Protein AF-A0A399DRW2-F1 (afdb_monomer_lite)

Foldseek 3Di:
DDDDDDDDDDDDDDDDDDDDPDDDDDDDDDDDDDDDDPPPPPPDWDKDKDFCQLVLCVVLVHDLQNLLVVCVVPDPSVPSVCCNVDPDPDDDVSVVVSSQVVSCVSVVHRRDPVSGMDMDID

Structure (mmCIF, N/CA/C/O backbone):
data_AF-A0A399DRW2-F1
#
_entry.id   AF-A0A399DRW2-F1
#
loop_
_atom_site.group_PDB
_atom_site.id
_atom_site.type_symbol
_atom_site.label_atom_id
_atom_site.label_alt_id
_atom_site.label_comp_id
_atom_site.label_asym_id
_atom_site.label_entity_id
_atom_site.label_seq_id
_atom_site.pdbx_PDB_ins_code
_atom_site.Cartn_x
_atom_site.Cartn_y
_atom_site.Cartn_z
_atom_site.occupancy
_atom_site.B_iso_or_equiv
_atom_site.auth_seq_id
_atom_site.auth_comp_id
_atom_site.auth_asym_id
_atom_site.auth_atom_id
_atom_site.pdbx_PDB_model_num
ATOM 1 N N . MET A 1 1 ? 0.943 -31.209 -56.849 1.00 38.44 1 MET A N 1
ATOM 2 C CA . MET A 1 1 ? 1.775 -32.426 -56.903 1.00 38.44 1 MET A CA 1
ATOM 3 C C . MET A 1 1 ? 3.148 -32.003 -57.389 1.00 38.44 1 MET A C 1
ATOM 5 O O . MET A 1 1 ? 3.312 -31.753 -58.572 1.00 38.44 1 MET A O 1
ATOM 9 N N . LEU A 1 2 ? 4.079 -31.786 -56.462 1.00 28.81 2 LEU A N 1
ATOM 10 C CA . LEU A 1 2 ? 5.488 -31.533 -56.757 1.00 28.81 2 LEU A CA 1
ATOM 11 C C . LEU A 1 2 ? 6.308 -32.394 -55.799 1.00 28.81 2 LEU A C 1
ATOM 13 O O . LEU A 1 2 ? 5.990 -32.484 -54.614 1.00 28.81 2 LEU A O 1
ATOM 17 N N . HIS A 1 3 ? 7.277 -33.080 -56.393 1.00 28.19 3 HIS A N 1
ATOM 18 C CA . HIS A 1 3 ? 8.202 -34.037 -55.804 1.00 28.19 3 HIS A CA 1
ATOM 19 C C . HIS A 1 3 ? 8.862 -33.531 -54.519 1.00 28.19 3 HIS A C 1
ATOM 21 O O . HIS A 1 3 ? 9.359 -32.408 -54.472 1.00 28.19 3 HIS A O 1
ATOM 27 N N . VAL A 1 4 ? 8.939 -34.416 -53.524 1.00 35.00 4 VAL A N 1
ATOM 28 C CA . VAL A 1 4 ? 9.801 -34.291 -52.350 1.00 35.00 4 VAL A CA 1
ATOM 29 C C . VAL A 1 4 ? 10.556 -35.606 -52.210 1.00 35.00 4 VAL A C 1
ATOM 31 O O . VAL A 1 4 ? 9.992 -36.591 -51.758 1.00 35.00 4 VAL A O 1
ATOM 34 N N . ASP A 1 5 ? 11.819 -35.579 -52.604 1.00 34.28 5 ASP A N 1
ATOM 35 C CA . ASP A 1 5 ? 12.910 -36.437 -52.144 1.00 34.28 5 ASP A CA 1
ATOM 36 C C . ASP A 1 5 ? 14.124 -35.494 -52.183 1.00 34.28 5 ASP A C 1
ATOM 38 O O . ASP A 1 5 ? 14.318 -34.781 -53.160 1.00 34.28 5 ASP A O 1
ATOM 42 N N . SER A 1 6 ? 14.975 -35.335 -51.182 1.00 33.94 6 SER A N 1
ATOM 43 C CA . SER A 1 6 ? 15.387 -36.221 -50.104 1.00 33.94 6 SER A CA 1
ATOM 44 C C . SER A 1 6 ? 16.291 -35.411 -49.152 1.00 33.94 6 SER A C 1
ATOM 46 O O . SER A 1 6 ? 16.685 -34.290 -49.472 1.00 33.94 6 SER A O 1
ATOM 48 N N . LEU A 1 7 ? 16.656 -36.026 -48.020 1.00 30.83 7 LEU A N 1
ATOM 49 C CA . LEU A 1 7 ? 17.612 -35.586 -46.985 1.00 30.83 7 LEU A CA 1
ATOM 50 C C . LEU A 1 7 ? 17.003 -34.913 -45.749 1.00 30.83 7 LEU A C 1
ATOM 52 O O . LEU A 1 7 ? 17.208 -33.742 -45.439 1.00 30.83 7 LEU A O 1
ATOM 56 N N . LEU A 1 8 ? 16.337 -35.760 -44.962 1.00 35.16 8 LEU A N 1
ATOM 57 C CA . LEU A 1 8 ? 16.287 -35.624 -43.513 1.00 35.16 8 LEU A CA 1
ATOM 58 C C . LEU A 1 8 ? 17.550 -36.257 -42.906 1.00 35.16 8 LEU A C 1
ATOM 60 O O . LEU A 1 8 ? 17.717 -37.472 -42.955 1.00 35.16 8 LEU A O 1
ATOM 64 N N . SER A 1 9 ? 18.374 -35.460 -42.231 1.00 37.47 9 SER A N 1
ATOM 65 C CA . SER A 1 9 ? 19.030 -35.910 -41.000 1.00 37.47 9 SER A CA 1
ATOM 66 C C . SER A 1 9 ? 19.125 -34.725 -40.046 1.00 37.47 9 SER A C 1
ATOM 68 O O . SER A 1 9 ? 19.930 -33.819 -40.245 1.00 37.47 9 SER A O 1
ATOM 70 N N . GLY A 1 10 ? 18.266 -34.705 -39.032 1.00 32.84 10 GLY A N 1
ATOM 71 C CA . GLY A 1 10 ? 18.257 -33.628 -38.045 1.00 32.84 10 GLY A CA 1
ATOM 72 C C . GLY A 1 10 ? 16.863 -33.350 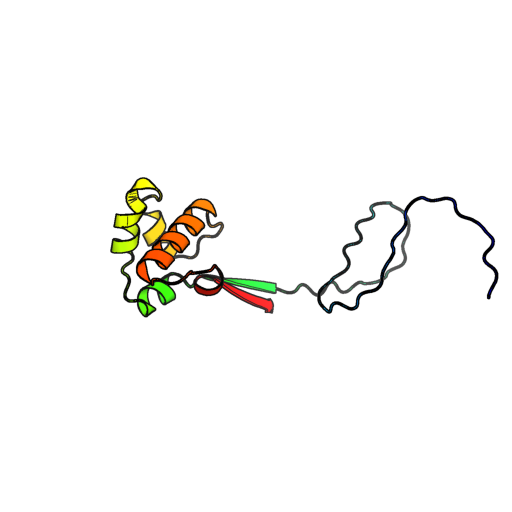-37.518 1.00 32.84 10 GLY A C 1
ATOM 73 O O . GLY A 1 10 ? 16.138 -32.512 -38.035 1.00 32.84 10 GLY A O 1
ATOM 74 N N . SER A 1 11 ? 16.494 -34.111 -36.498 1.00 39.78 11 SER A N 1
ATOM 75 C CA . SER A 1 11 ? 15.297 -33.970 -35.677 1.00 39.78 11 SER A CA 1
ATOM 76 C C . SER A 1 11 ? 14.978 -32.509 -35.317 1.00 39.78 11 SER A C 1
ATOM 78 O O . SER A 1 11 ? 15.728 -31.888 -34.572 1.00 39.78 11 SER A O 1
ATOM 80 N N . GLN A 1 12 ? 13.866 -31.965 -35.819 1.00 36.59 12 GLN A N 1
ATOM 81 C CA . GLN A 1 12 ? 12.687 -31.580 -35.025 1.00 36.59 12 GLN A CA 1
ATOM 82 C C . GLN A 1 12 ? 11.688 -30.785 -35.881 1.00 36.59 12 GLN A C 1
ATOM 84 O O . GLN A 1 12 ? 12.013 -29.820 -36.566 1.00 36.59 12 GLN A O 1
ATOM 89 N N . ARG A 1 13 ? 10.436 -31.239 -35.842 1.00 39.62 13 ARG A N 1
ATOM 90 C CA . ARG A 1 13 ? 9.278 -30.632 -36.501 1.00 39.62 13 ARG A CA 1
ATOM 91 C C . ARG A 1 13 ? 8.957 -29.277 -35.862 1.00 39.62 13 ARG A C 1
ATOM 93 O O . ARG A 1 13 ? 8.835 -29.206 -34.645 1.00 39.62 13 ARG A O 1
ATOM 100 N N . ALA A 1 14 ? 8.660 -28.267 -36.674 1.00 33.72 14 ALA A N 1
ATOM 101 C CA . ALA A 1 14 ? 7.818 -27.149 -36.257 1.00 33.72 14 ALA A CA 1
ATOM 102 C C . ALA A 1 14 ? 6.738 -26.934 -37.324 1.00 33.72 14 ALA A C 1
ATOM 104 O O . ALA A 1 14 ? 7.028 -26.538 -38.451 1.00 33.72 14 ALA A O 1
ATOM 105 N N . TRP A 1 15 ? 5.499 -27.271 -36.972 1.00 34.12 15 TRP A N 1
ATOM 106 C CA . TRP A 1 15 ? 4.303 -27.013 -37.769 1.00 34.12 15 TRP A CA 1
ATOM 107 C C . TRP A 1 15 ? 3.574 -25.754 -37.264 1.00 34.12 15 TRP A C 1
ATOM 109 O O . TRP A 1 15 ? 3.639 -25.443 -36.078 1.00 34.12 15 TRP A O 1
ATOM 119 N N . PHE A 1 16 ? 2.820 -25.142 -38.191 1.00 34.34 16 PHE A N 1
ATOM 120 C CA . PHE A 1 16 ? 1.828 -24.049 -38.088 1.00 34.34 16 PHE A CA 1
ATOM 121 C C . PHE A 1 16 ? 2.369 -22.637 -37.778 1.00 34.34 16 PHE A C 1
ATOM 123 O O . PHE A 1 16 ? 3.074 -22.418 -36.804 1.00 34.34 16 PHE A O 1
ATOM 130 N N . LEU A 1 17 ? 2.225 -21.637 -38.664 1.00 43.53 17 LEU A N 1
ATOM 131 C CA . LEU A 1 17 ? 1.021 -20.970 -39.215 1.00 43.53 17 LEU A CA 1
ATOM 132 C C . LEU A 1 17 ? 0.141 -20.316 -38.138 1.00 43.53 17 LEU A C 1
ATOM 134 O O . LEU A 1 17 ? -0.785 -20.919 -37.611 1.00 43.53 17 LEU A O 1
ATOM 138 N N . GLY A 1 18 ? 0.419 -19.035 -37.891 1.00 30.95 18 GLY A N 1
ATOM 139 C CA . GLY A 1 18 ? -0.438 -18.104 -37.162 1.00 30.95 18 GLY A CA 1
ATOM 140 C C . GLY A 1 18 ? 0.232 -16.733 -37.087 1.00 30.95 18 GLY A C 1
ATOM 141 O O . GLY A 1 18 ? 1.214 -16.563 -36.370 1.00 30.95 18 GLY A O 1
ATOM 142 N N . ARG A 1 19 ? -0.253 -15.748 -37.856 1.00 42.91 19 ARG A N 1
ATOM 143 C CA . ARG A 1 19 ? 0.137 -14.339 -37.678 1.00 42.91 19 ARG A CA 1
ATOM 144 C C . ARG A 1 19 ? -0.493 -13.844 -36.377 1.00 42.91 19 ARG A C 1
ATOM 146 O O . ARG A 1 19 ? -1.683 -13.560 -36.352 1.00 42.91 19 ARG A O 1
ATOM 153 N N . HIS A 1 20 ? 0.310 -13.723 -35.326 1.00 36.12 20 HIS A N 1
ATOM 154 C CA . HIS A 1 20 ? -0.024 -12.954 -34.129 1.00 36.12 20 HIS A CA 1
ATOM 155 C C . HIS A 1 20 ? 0.987 -11.799 -34.023 1.00 36.12 20 HIS A C 1
ATOM 157 O O . HIS A 1 20 ? 2.185 -12.054 -34.158 1.00 36.12 20 HIS A O 1
ATOM 163 N N . PRO A 1 21 ? 0.570 -10.540 -33.809 1.00 39.44 21 PRO A N 1
ATOM 164 C CA . PRO A 1 21 ? 1.460 -9.378 -33.927 1.00 39.44 21 PRO A CA 1
ATOM 165 C C . PRO A 1 21 ? 2.423 -9.177 -32.738 1.00 39.44 21 PRO A C 1
ATOM 167 O O . PRO A 1 21 ? 3.004 -8.109 -32.603 1.00 39.44 21 PRO A O 1
ATOM 170 N N . LEU A 1 22 ? 2.613 -10.175 -31.868 1.00 44.31 22 LEU A N 1
ATOM 171 C CA . LEU A 1 22 ? 3.324 -10.027 -30.590 1.00 44.31 22 LEU A CA 1
ATOM 172 C C . LEU A 1 22 ? 4.254 -11.210 -30.280 1.00 44.31 22 LEU A C 1
ATOM 174 O O . LEU A 1 22 ? 4.169 -11.802 -29.208 1.00 44.31 22 LEU A O 1
ATOM 178 N N . VAL A 1 23 ? 5.141 -11.590 -31.204 1.00 41.03 23 VAL A N 1
ATOM 179 C CA . VAL A 1 23 ? 6.184 -12.585 -30.900 1.00 41.03 23 VAL A CA 1
ATOM 180 C C . VAL A 1 23 ? 7.519 -12.142 -31.488 1.00 41.03 23 VAL A C 1
ATOM 182 O O . VAL A 1 23 ? 7.834 -12.412 -32.646 1.00 41.03 23 VAL A O 1
ATOM 185 N N . SER A 1 24 ? 8.321 -11.466 -30.663 1.00 40.00 24 SER A N 1
ATOM 186 C CA . SER A 1 24 ? 9.756 -11.333 -30.906 1.00 40.00 24 SER A CA 1
ATOM 187 C C . SER A 1 24 ? 10.387 -12.716 -30.725 1.00 40.00 24 SER A C 1
ATOM 189 O O . SER A 1 24 ? 10.322 -13.315 -29.650 1.00 40.00 24 SER A O 1
ATOM 191 N N . ARG A 1 25 ? 10.901 -13.277 -31.821 1.00 38.25 25 ARG A N 1
ATOM 192 C CA . ARG A 1 25 ? 11.512 -14.610 -31.885 1.00 38.25 25 ARG A CA 1
ATOM 193 C C . ARG A 1 25 ? 12.784 -14.640 -31.038 1.00 38.25 25 ARG A C 1
ATOM 195 O O . ARG A 1 25 ? 13.823 -14.149 -31.466 1.00 38.25 25 ARG A O 1
ATOM 202 N N . TYR A 1 26 ? 12.723 -15.286 -29.880 1.00 43.69 26 TYR A N 1
ATOM 203 C CA . TYR A 1 26 ? 13.920 -15.777 -29.207 1.00 43.69 26 TYR A CA 1
ATOM 204 C C . TYR A 1 26 ? 14.423 -17.025 -29.941 1.00 43.69 26 TYR A C 1
ATOM 206 O O . TYR A 1 26 ? 13.799 -18.081 -29.867 1.00 43.69 26 TYR A O 1
ATOM 214 N N . TYR A 1 27 ? 15.563 -16.916 -30.624 1.00 38.22 27 TYR A N 1
ATOM 215 C CA . TYR A 1 27 ? 16.414 -18.068 -30.917 1.00 38.22 27 TYR A CA 1
ATOM 216 C C . TYR A 1 27 ? 17.688 -17.920 -30.103 1.00 38.22 27 TYR A C 1
ATOM 218 O O . TYR A 1 27 ? 18.508 -17.040 -30.349 1.00 38.22 27 TYR A O 1
ATOM 226 N N . PHE A 1 28 ? 17.827 -18.782 -29.107 1.00 39.16 28 PHE A N 1
ATOM 227 C CA . PHE A 1 28 ? 19.058 -18.944 -28.365 1.00 39.16 28 PHE A CA 1
ATOM 228 C C . PHE A 1 28 ? 19.762 -20.175 -28.937 1.00 39.16 28 PHE A C 1
ATOM 230 O O . PHE A 1 28 ? 19.348 -21.304 -28.687 1.00 39.16 28 PHE A O 1
ATOM 237 N N . THR A 1 29 ? 20.799 -19.964 -29.745 1.00 36.66 29 THR A N 1
ATOM 238 C CA . THR A 1 29 ? 21.720 -21.031 -30.151 1.00 36.66 29 THR A CA 1
ATOM 239 C C . THR A 1 29 ? 23.141 -20.549 -29.901 1.00 36.66 29 THR A C 1
ATOM 241 O O . THR A 1 29 ? 23.676 -19.747 -30.663 1.00 36.66 29 THR A O 1
ATOM 244 N N . TYR A 1 30 ? 23.757 -21.026 -28.821 1.00 45.44 30 TYR A N 1
ATOM 245 C CA . TYR A 1 30 ? 25.203 -20.931 -28.654 1.00 45.44 30 TYR A CA 1
ATOM 246 C C . TYR A 1 30 ? 25.859 -22.005 -29.526 1.00 45.44 30 TYR A C 1
ATOM 248 O O . TYR A 1 30 ? 25.737 -23.183 -29.205 1.00 45.44 30 TYR A O 1
ATOM 256 N N . ASN A 1 31 ? 26.580 -21.623 -30.584 1.00 35.62 31 ASN A N 1
ATOM 257 C CA . ASN A 1 31 ? 27.845 -22.286 -30.913 1.00 35.62 31 ASN A CA 1
ATOM 258 C C . ASN A 1 31 ? 28.725 -21.422 -31.828 1.00 35.62 31 ASN A C 1
ATOM 260 O O . ASN A 1 31 ? 28.252 -20.715 -32.712 1.00 35.62 31 ASN A O 1
ATOM 264 N N . THR A 1 32 ? 30.017 -21.467 -31.547 1.00 46.44 32 THR A N 1
ATOM 265 C CA . THR A 1 32 ? 31.087 -20.569 -31.963 1.00 46.44 32 THR A CA 1
ATOM 266 C C . THR A 1 32 ? 31.673 -20.941 -33.327 1.00 46.44 32 THR A C 1
ATOM 268 O O . THR A 1 32 ? 32.170 -22.049 -33.500 1.00 46.44 32 THR A O 1
ATOM 271 N N . ARG A 1 33 ? 31.699 -19.986 -34.272 1.00 40.16 33 ARG A N 1
ATOM 272 C CA . ARG A 1 33 ? 32.863 -19.619 -35.119 1.00 40.16 33 ARG A CA 1
ATOM 273 C C . ARG A 1 33 ? 32.458 -18.707 -36.287 1.00 40.16 33 ARG A C 1
ATOM 275 O O . ARG A 1 33 ? 31.580 -19.039 -37.068 1.00 40.16 33 ARG A O 1
ATOM 282 N N . SER A 1 34 ? 33.212 -17.614 -36.414 1.00 37.84 34 SER A N 1
ATOM 283 C CA . SER A 1 34 ? 33.401 -16.756 -37.595 1.00 37.84 34 SER A CA 1
ATOM 284 C C . SER A 1 34 ? 32.227 -15.919 -38.125 1.00 37.84 34 SER A C 1
ATOM 286 O O . SER A 1 34 ? 31.460 -16.327 -38.987 1.00 37.84 34 SER A O 1
ATOM 288 N N . SER A 1 35 ? 32.225 -14.662 -37.672 1.00 42.84 35 SER A N 1
ATOM 289 C CA . SER A 1 35 ? 32.281 -13.444 -38.496 1.00 42.84 35 SER A CA 1
ATOM 290 C C . SER A 1 35 ? 31.457 -13.393 -39.790 1.00 42.84 35 SER A C 1
ATOM 292 O O . SER A 1 35 ? 31.952 -13.671 -40.878 1.00 42.84 35 SER A O 1
ATOM 294 N N . SER A 1 36 ? 30.238 -12.870 -39.682 1.00 34.88 36 SER A N 1
ATOM 295 C CA . SER A 1 36 ? 29.584 -12.058 -40.717 1.00 34.88 36 SER A CA 1
ATOM 296 C C . SER A 1 36 ? 28.654 -11.081 -40.001 1.00 34.88 36 SER A C 1
ATOM 298 O O . SER A 1 36 ? 27.694 -11.476 -39.346 1.00 34.88 36 SER A O 1
ATOM 300 N N . ILE A 1 37 ? 29.036 -9.807 -40.029 1.00 42.28 37 ILE A N 1
ATOM 301 C CA . ILE A 1 37 ? 28.455 -8.709 -39.256 1.00 42.28 37 ILE A CA 1
ATOM 302 C C . ILE A 1 37 ? 27.042 -8.419 -39.779 1.00 42.28 37 ILE A C 1
ATOM 304 O O . ILE A 1 37 ? 26.853 -7.645 -40.710 1.00 42.28 37 ILE A O 1
ATOM 308 N N . LEU A 1 38 ? 26.036 -9.042 -39.168 1.00 38.44 38 LEU A N 1
ATOM 309 C CA . LEU A 1 38 ? 24.689 -8.491 -39.116 1.00 38.44 38 LEU A CA 1
ATOM 310 C C . LEU A 1 38 ? 24.631 -7.667 -37.834 1.00 38.44 38 LEU A C 1
ATOM 312 O O . LEU A 1 3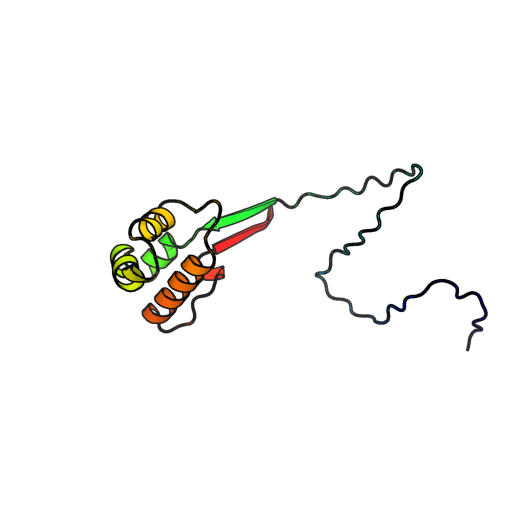8 ? 24.423 -8.214 -36.751 1.00 38.44 38 LEU A O 1
ATOM 316 N N . LEU A 1 39 ? 24.870 -6.359 -37.953 1.00 40.75 39 LEU A N 1
ATOM 317 C CA . LEU A 1 39 ? 24.552 -5.387 -36.907 1.00 40.75 39 LEU A CA 1
ATOM 318 C C . LEU A 1 39 ? 23.033 -5.394 -36.708 1.00 40.75 39 LEU A C 1
ATOM 320 O O . LEU A 1 39 ? 22.301 -4.572 -37.252 1.00 40.75 39 LEU A O 1
ATOM 324 N N . TRP A 1 40 ? 22.555 -6.374 -35.947 1.00 46.47 40 TRP A N 1
ATOM 325 C CA . TRP A 1 40 ? 21.241 -6.345 -35.337 1.00 46.47 40 TRP A CA 1
ATOM 326 C C . TRP A 1 40 ? 21.236 -5.156 -34.381 1.00 46.47 40 TRP A C 1
ATOM 328 O O . TRP A 1 40 ? 21.783 -5.225 -33.281 1.00 46.47 40 TRP A O 1
ATOM 338 N N . TYR A 1 41 ? 20.640 -4.048 -34.818 1.00 48.91 41 TYR A N 1
ATOM 339 C CA . TYR A 1 41 ? 20.223 -2.981 -33.922 1.00 48.91 41 TYR A CA 1
ATOM 340 C C . TYR A 1 41 ? 19.162 -3.567 -32.988 1.00 48.91 41 TYR A C 1
ATOM 342 O O . TYR A 1 41 ? 17.974 -3.602 -33.298 1.00 48.91 41 TYR A O 1
ATOM 350 N N . CYS A 1 42 ? 19.604 -4.089 -31.846 1.00 53.94 42 CYS A N 1
ATOM 351 C CA . CYS A 1 42 ? 18.720 -4.394 -30.738 1.00 53.94 42 CYS A CA 1
ATOM 352 C C . CYS A 1 42 ? 18.302 -3.042 -30.154 1.00 53.94 42 CYS A C 1
ATOM 354 O O . CYS A 1 42 ? 19.012 -2.461 -29.334 1.00 53.94 42 CYS A O 1
ATOM 356 N N . GLN A 1 43 ? 17.214 -2.477 -30.675 1.00 63.47 43 GLN A N 1
ATOM 357 C CA . GLN A 1 43 ? 16.660 -1.238 -30.153 1.00 63.47 43 GLN A CA 1
ATOM 358 C C . GLN A 1 43 ? 16.166 -1.536 -28.735 1.00 63.47 43 G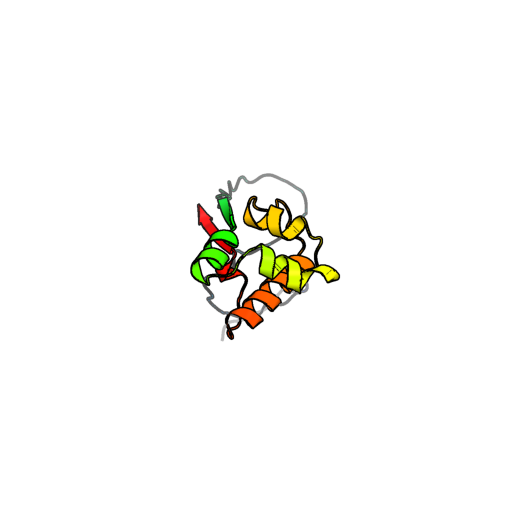LN A C 1
ATOM 360 O O . GLN A 1 43 ? 15.207 -2.281 -28.537 1.00 63.47 43 GLN A O 1
ATOM 365 N N . TYR A 1 44 ? 16.908 -1.046 -27.742 1.00 69.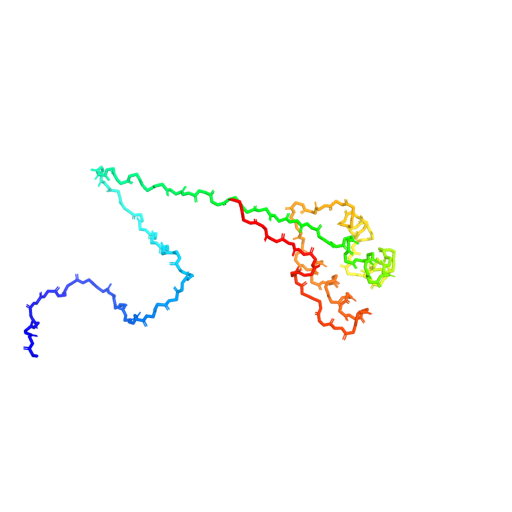00 44 TYR A N 1
ATOM 366 C CA . TYR A 1 44 ? 16.575 -1.225 -26.337 1.00 69.00 44 TYR A CA 1
ATOM 367 C C . TYR A 1 44 ? 15.331 -0.390 -26.040 1.00 69.00 44 TYR A C 1
ATOM 369 O O . TYR A 1 44 ? 15.419 0.831 -25.947 1.00 69.00 44 TYR A O 1
ATOM 377 N N . VAL A 1 45 ? 14.177 -1.046 -25.931 1.00 76.50 45 VAL A N 1
ATOM 378 C CA . VAL A 1 45 ? 12.960 -0.409 -25.420 1.00 76.50 45 VAL A CA 1
ATOM 379 C C . VAL A 1 45 ? 13.155 -0.208 -23.927 1.00 76.50 45 VAL A C 1
ATOM 381 O O . VAL A 1 45 ? 13.375 -1.173 -23.185 1.00 76.50 45 VAL A O 1
ATOM 384 N N . LYS A 1 46 ? 13.097 1.043 -23.481 1.00 81.00 46 LYS A N 1
ATOM 385 C CA . LYS A 1 46 ? 13.227 1.360 -22.067 1.00 81.00 46 LYS A CA 1
ATOM 386 C C . LYS A 1 46 ? 11.853 1.204 -21.430 1.00 81.00 46 LYS A C 1
ATOM 388 O O . LYS A 1 46 ? 10.905 1.904 -21.765 1.00 81.00 46 LYS A O 1
ATOM 393 N N . VAL A 1 47 ? 11.743 0.254 -20.505 1.00 82.88 47 VAL A N 1
ATOM 394 C CA . VAL A 1 47 ? 10.506 0.019 -19.754 1.00 82.88 47 VAL A CA 1
ATOM 395 C C . VAL A 1 47 ? 10.581 0.775 -18.435 1.00 82.88 47 VAL A C 1
ATOM 397 O O . VAL A 1 47 ? 11.472 0.524 -17.621 1.00 82.88 47 VAL A O 1
ATOM 400 N N . THR A 1 48 ? 9.627 1.672 -18.212 1.00 86.94 48 THR A N 1
ATOM 401 C CA . THR A 1 48 ? 9.471 2.406 -16.955 1.00 86.94 48 THR A CA 1
ATOM 402 C C . THR A 1 48 ? 8.230 1.892 -16.235 1.00 86.94 48 THR A C 1
ATOM 404 O O . THR A 1 48 ? 7.146 1.856 -16.810 1.00 86.94 48 THR A O 1
ATOM 407 N N . ILE A 1 49 ? 8.387 1.484 -14.973 1.00 87.50 49 ILE A N 1
ATOM 408 C CA . ILE A 1 49 ? 7.273 1.074 -14.110 1.00 87.50 49 ILE A CA 1
ATOM 409 C C . ILE A 1 49 ? 7.017 2.192 -13.103 1.00 87.50 49 ILE A C 1
ATOM 411 O O . ILE A 1 49 ? 7.895 2.527 -12.304 1.00 87.50 49 ILE A O 1
ATOM 415 N N . SER A 1 50 ? 5.814 2.752 -13.126 1.00 90.75 50 SER A N 1
ATOM 416 C CA . SER A 1 50 ? 5.362 3.766 -12.179 1.00 90.75 50 SER A CA 1
ATOM 417 C C . SER A 1 50 ? 4.439 3.143 -11.136 1.00 90.75 50 SER A C 1
ATOM 419 O O . SER A 1 50 ? 3.513 2.399 -11.450 1.00 90.75 50 SER A O 1
ATOM 421 N N . TRP A 1 51 ? 4.711 3.441 -9.868 1.00 94.19 51 TRP A N 1
ATOM 422 C CA . TRP A 1 51 ? 3.931 2.956 -8.735 1.00 94.19 51 TRP A CA 1
ATOM 423 C C . TRP A 1 51 ? 2.789 3.926 -8.435 1.00 94.19 51 TRP A C 1
ATOM 425 O O . TRP A 1 51 ? 3.048 5.108 -8.226 1.00 94.19 51 TRP A O 1
ATOM 435 N N . LYS A 1 52 ? 1.551 3.423 -8.412 1.00 94.69 52 LYS A N 1
ATOM 436 C CA . LYS A 1 52 ? 0.310 4.214 -8.323 1.00 94.69 52 LYS A CA 1
ATOM 437 C C . LYS A 1 52 ? -0.545 3.905 -7.093 1.00 94.69 52 LYS A C 1
ATOM 439 O O . LYS A 1 52 ? -1.719 4.266 -7.034 1.00 94.69 52 LYS A O 1
ATOM 444 N N . LEU A 1 53 ? 0.015 3.216 -6.095 1.00 94.12 53 LEU A N 1
ATOM 445 C CA . LEU A 1 53 ? -0.739 2.826 -4.897 1.00 94.12 53 LEU A CA 1
ATOM 446 C C . LEU A 1 53 ? -1.282 4.039 -4.132 1.00 94.12 53 LEU A C 1
ATOM 448 O O . LEU A 1 53 ? -2.396 3.987 -3.621 1.00 94.12 53 LEU A O 1
ATOM 452 N N . LYS A 1 54 ? -0.508 5.124 -4.042 1.00 94.38 54 LYS A N 1
ATOM 453 C CA . LYS A 1 54 ? -0.929 6.332 -3.329 1.00 94.38 54 LYS A CA 1
ATOM 454 C C . LYS A 1 54 ? -2.135 6.972 -4.010 1.00 94.38 54 LYS A C 1
ATOM 456 O O . LYS A 1 54 ? -3.140 7.222 -3.355 1.00 94.38 54 LYS A O 1
ATOM 461 N N . GLU A 1 55 ? -2.044 7.174 -5.317 1.00 94.81 55 GLU A N 1
ATOM 462 C CA . GLU A 1 55 ? -3.101 7.770 -6.127 1.00 94.81 55 GLU A CA 1
ATOM 463 C C . GLU A 1 55 ? -4.369 6.909 -6.110 1.00 94.81 55 GLU A C 1
ATOM 465 O O . GLU A 1 55 ? -5.477 7.438 -6.039 1.00 94.81 55 GLU A O 1
ATOM 470 N N . PHE A 1 56 ? -4.217 5.581 -6.117 1.00 95.38 56 PHE A N 1
ATOM 471 C CA . PHE A 1 56 ? -5.337 4.655 -5.959 1.00 95.38 56 PHE A CA 1
ATOM 472 C C . PHE A 1 56 ? -6.047 4.851 -4.613 1.00 95.38 56 PHE A C 1
ATOM 474 O O . PHE A 1 56 ? -7.265 5.002 -4.571 1.00 95.38 56 PHE A O 1
ATOM 481 N N . LEU A 1 57 ? -5.288 4.868 -3.513 1.00 94.81 57 LEU A N 1
ATOM 482 C CA . LEU A 1 57 ? -5.830 5.040 -2.164 1.00 94.81 57 LEU A CA 1
ATOM 483 C C . LEU A 1 57 ? -6.554 6.382 -2.002 1.00 94.81 57 LEU A C 1
ATOM 485 O O . LEU A 1 57 ? -7.650 6.422 -1.447 1.00 94.81 57 LEU A O 1
ATOM 489 N N . GLU A 1 58 ? -5.970 7.463 -2.520 1.00 95.00 58 GLU A N 1
ATOM 490 C CA . GLU A 1 58 ? -6.568 8.801 -2.490 1.00 95.00 58 GLU A CA 1
ATOM 491 C C . GLU A 1 58 ? -7.880 8.854 -3.283 1.00 95.00 58 GLU A C 1
ATOM 493 O O . GLU A 1 58 ? -8.869 9.396 -2.791 1.00 95.00 58 GLU A O 1
ATOM 498 N N . ARG A 1 59 ? -7.922 8.238 -4.471 1.00 96.00 59 ARG A N 1
ATOM 499 C CA . ARG A 1 59 ? -9.122 8.189 -5.320 1.00 96.00 59 ARG A CA 1
ATOM 500 C C . ARG A 1 59 ? -10.280 7.429 -4.676 1.00 96.00 59 ARG A C 1
ATOM 502 O O . ARG A 1 59 ? -11.423 7.855 -4.793 1.00 96.00 59 ARG A O 1
ATOM 509 N N . GLU A 1 60 ? -9.991 6.313 -4.017 1.00 95.25 60 GLU A N 1
ATOM 510 C CA . GLU A 1 60 ? -11.002 5.462 -3.373 1.00 95.25 60 GLU A CA 1
ATOM 511 C C . GLU A 1 60 ? -11.312 5.909 -1.925 1.00 95.25 60 GLU A C 1
ATOM 513 O O . GLU A 1 60 ? -12.110 5.279 -1.233 1.00 95.25 60 GLU A O 1
ATOM 518 N N . GLY A 1 61 ? -10.679 6.984 -1.431 1.00 95.44 61 GLY A N 1
ATOM 519 C CA . GLY A 1 61 ? -10.888 7.496 -0.070 1.00 95.44 61 GLY A CA 1
ATOM 520 C C . GLY A 1 61 ? -10.374 6.565 1.037 1.00 95.44 61 GLY A C 1
ATOM 521 O O . GLY A 1 61 ? -10.873 6.592 2.164 1.00 95.44 61 GLY A O 1
ATOM 522 N N . ILE A 1 62 ? -9.386 5.719 0.736 1.00 95.00 62 ILE A N 1
ATOM 523 C CA . ILE A 1 62 ? -8.832 4.720 1.654 1.00 95.00 62 ILE A CA 1
ATOM 524 C C . ILE A 1 62 ? -7.554 5.276 2.282 1.00 95.00 62 ILE A C 1
ATOM 526 O O . ILE A 1 62 ? -6.618 5.674 1.595 1.00 95.00 62 ILE A O 1
ATOM 530 N N . THR A 1 63 ? -7.463 5.266 3.611 1.00 94.50 63 THR A N 1
ATOM 531 C CA . THR A 1 63 ? -6.238 5.702 4.290 1.00 94.50 63 THR A CA 1
ATOM 532 C C . THR A 1 63 ? -5.203 4.577 4.337 1.00 94.50 63 THR A C 1
ATOM 534 O O . THR A 1 63 ? -5.531 3.410 4.560 1.00 94.50 63 THR A O 1
ATOM 537 N N . ALA A 1 64 ? -3.920 4.931 4.211 1.00 92.81 64 ALA A N 1
ATOM 538 C CA . ALA A 1 64 ? -2.819 3.978 4.399 1.00 92.81 64 ALA A CA 1
ATOM 539 C C . ALA A 1 64 ? -2.835 3.335 5.799 1.00 92.81 64 ALA A C 1
ATOM 541 O O . ALA A 1 64 ? -2.446 2.181 5.952 1.00 92.81 64 ALA A O 1
ATOM 542 N N . TYR A 1 65 ? -3.326 4.074 6.801 1.00 93.44 65 TYR A N 1
ATOM 543 C CA . TYR A 1 65 ? -3.542 3.568 8.155 1.00 93.44 65 TYR A CA 1
ATOM 544 C C . TYR A 1 65 ? -4.536 2.405 8.171 1.00 93.44 65 TYR A C 1
ATOM 546 O O . TYR A 1 65 ? -4.223 1.348 8.702 1.00 93.44 65 TYR A O 1
ATOM 554 N N . ARG A 1 66 ? -5.701 2.566 7.531 1.00 93.88 66 ARG A N 1
ATOM 555 C CA . ARG A 1 66 ? -6.729 1.520 7.478 1.00 93.88 66 ARG A CA 1
ATOM 556 C C . ARG A 1 66 ? -6.198 0.247 6.820 1.00 93.88 66 ARG A C 1
ATOM 558 O O . ARG A 1 66 ? -6.330 -0.833 7.385 1.00 93.88 66 ARG A O 1
ATOM 565 N N . LEU A 1 67 ? -5.504 0.397 5.689 1.00 93.00 67 LEU A N 1
ATOM 566 C CA . LEU A 1 67 ? -4.859 -0.721 4.996 1.00 93.00 67 LEU A CA 1
ATOM 567 C C . LEU A 1 67 ? -3.833 -1.435 5.894 1.00 93.00 67 LEU A C 1
ATOM 569 O O . LEU A 1 67 ? -3.752 -2.659 5.902 1.00 93.00 67 LEU A O 1
ATOM 573 N N . GLN A 1 68 ? -3.056 -0.676 6.669 1.00 94.00 68 GLN A N 1
ATOM 574 C CA . GLN A 1 68 ? -2.084 -1.216 7.617 1.00 94.00 68 GLN A CA 1
ATOM 575 C C . GLN A 1 68 ? -2.739 -1.943 8.793 1.00 94.00 68 GLN A C 1
ATOM 577 O O . GLN A 1 68 ? -2.248 -2.995 9.199 1.00 94.00 68 GLN A O 1
ATOM 582 N N . THR A 1 69 ? -3.828 -1.407 9.340 1.00 93.81 69 THR A N 1
ATOM 583 C CA . THR A 1 69 ? -4.570 -2.035 10.435 1.00 93.81 69 THR A CA 1
ATOM 584 C C . THR A 1 69 ? -5.128 -3.392 10.019 1.00 93.81 69 THR A C 1
ATOM 586 O O . THR A 1 69 ? -4.942 -4.366 10.751 1.00 93.81 69 THR A O 1
ATOM 589 N N . ASP A 1 70 ? -5.730 -3.472 8.833 1.00 94.06 70 ASP A N 1
ATOM 590 C CA . ASP A 1 70 ? -6.391 -4.694 8.363 1.00 94.06 70 ASP A CA 1
ATOM 591 C C . ASP A 1 70 ? -5.379 -5.751 7.884 1.00 94.06 70 ASP A C 1
ATOM 593 O O . ASP A 1 70 ? -5.631 -6.951 7.979 1.00 94.06 70 ASP A O 1
ATOM 597 N N . LEU A 1 71 ? -4.179 -5.332 7.460 1.00 94.00 71 LEU A N 1
ATOM 598 C CA . LEU A 1 71 ? -3.098 -6.231 7.035 1.00 94.00 71 LEU A CA 1
ATOM 599 C C . LEU A 1 71 ? -2.028 -6.496 8.103 1.00 94.00 71 LEU A C 1
ATOM 601 O O . LEU A 1 71 ? -1.032 -7.152 7.794 1.00 94.00 71 LEU A O 1
ATOM 605 N N . LYS A 1 72 ? -2.204 -6.041 9.349 1.00 89.88 72 LYS A N 1
ATOM 606 C CA . LYS A 1 72 ? -1.163 -6.077 10.400 1.00 89.88 72 LYS A CA 1
ATOM 607 C C . LYS A 1 72 ? -0.545 -7.459 10.666 1.00 89.88 72 LYS A C 1
ATOM 609 O O . LYS A 1 72 ? 0.599 -7.536 11.099 1.00 89.88 72 LYS A O 1
ATOM 614 N N . GLU A 1 73 ? -1.295 -8.539 10.435 1.00 89.50 73 GLU A N 1
ATOM 615 C CA . GLU A 1 73 ? -0.837 -9.923 10.649 1.00 89.50 73 GLU A CA 1
ATOM 616 C C . GLU A 1 73 ? -0.099 -10.504 9.437 1.00 89.50 73 GLU A C 1
ATOM 618 O O . GLU A 1 73 ? 0.615 -11.495 9.555 1.00 89.50 73 GLU A O 1
ATOM 623 N N . ARG A 1 74 ? -0.271 -9.889 8.262 1.00 87.25 74 ARG A N 1
ATOM 624 C CA . ARG A 1 74 ? 0.266 -10.365 6.978 1.00 87.25 74 ARG A CA 1
ATOM 625 C C . ARG A 1 74 ? 1.397 -9.488 6.453 1.00 87.25 74 ARG A C 1
ATOM 627 O O . ARG A 1 74 ? 2.229 -9.954 5.682 1.00 87.25 74 ARG A O 1
ATOM 634 N N . VAL A 1 75 ? 1.416 -8.215 6.841 1.00 89.44 75 VAL A N 1
ATOM 635 C CA . VAL A 1 75 ? 2.339 -7.206 6.329 1.00 89.44 75 VAL A CA 1
ATOM 636 C C . VAL A 1 75 ? 2.881 -6.379 7.487 1.00 89.44 75 VAL A C 1
ATOM 638 O O . VAL A 1 75 ? 2.133 -5.880 8.325 1.00 89.44 75 VAL A O 1
ATOM 641 N N . GLY A 1 76 ? 4.202 -6.195 7.513 1.00 84.81 76 GLY A N 1
ATOM 642 C CA . GLY A 1 76 ? 4.852 -5.340 8.501 1.00 84.81 76 GLY A CA 1
ATOM 643 C C . GLY A 1 76 ? 4.283 -3.918 8.479 1.00 84.81 76 GLY A C 1
ATOM 644 O O . GLY A 1 76 ? 4.129 -3.315 7.417 1.00 84.81 76 GLY A O 1
ATOM 645 N N . ALA A 1 77 ? 4.020 -3.363 9.664 1.00 77.81 77 ALA A N 1
ATOM 646 C CA . ALA A 1 77 ? 3.398 -2.049 9.850 1.00 77.81 7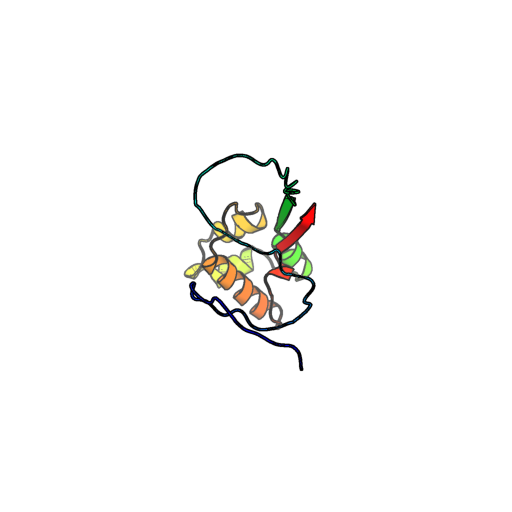7 ALA A CA 1
ATOM 647 C C . ALA A 1 77 ? 4.053 -0.924 9.027 1.00 77.81 77 ALA A C 1
ATOM 649 O O . ALA A 1 77 ? 3.377 -0.054 8.481 1.00 77.81 77 ALA A O 1
ATOM 650 N N . GLN A 1 78 ? 5.380 -0.943 8.911 1.00 87.75 78 GLN A N 1
ATOM 651 C CA . GLN A 1 78 ? 6.112 0.079 8.166 1.00 87.75 78 GLN A CA 1
ATOM 652 C C . GLN A 1 78 ? 6.050 -0.124 6.651 1.00 87.75 78 GLN A C 1
ATOM 654 O O . GLN A 1 78 ? 6.123 0.855 5.912 1.00 87.75 78 GLN A O 1
ATOM 659 N N . THR A 1 79 ? 5.876 -1.357 6.172 1.00 90.44 79 THR A N 1
ATOM 660 C CA . THR A 1 79 ? 5.945 -1.686 4.744 1.00 90.44 79 THR A CA 1
ATOM 661 C C . THR A 1 79 ? 4.905 -0.920 3.941 1.00 90.44 79 THR A C 1
ATOM 663 O O . THR A 1 79 ? 5.244 -0.314 2.930 1.00 90.44 79 THR A O 1
ATOM 666 N N . ILE A 1 80 ? 3.660 -0.869 4.422 1.00 90.44 80 ILE A N 1
ATOM 667 C CA . ILE A 1 80 ? 2.566 -0.185 3.720 1.00 90.44 80 ILE A CA 1
ATOM 668 C C . ILE A 1 80 ? 2.836 1.316 3.631 1.00 90.44 80 ILE A C 1
ATOM 670 O O . ILE A 1 80 ? 2.777 1.892 2.548 1.00 90.44 80 ILE A O 1
ATOM 674 N N . TYR A 1 81 ? 3.219 1.953 4.738 1.00 91.06 81 TYR A N 1
ATOM 675 C CA . TYR A 1 81 ? 3.565 3.374 4.724 1.00 91.06 81 TYR A CA 1
ATOM 676 C C . TYR A 1 81 ? 4.761 3.685 3.828 1.00 91.06 81 TYR A C 1
ATOM 678 O O . TYR A 1 81 ? 4.756 4.712 3.146 1.00 91.06 81 TYR A O 1
ATOM 686 N N . VAL A 1 82 ? 5.778 2.820 3.825 1.00 91.75 82 VAL A N 1
ATOM 687 C CA . VAL A 1 82 ? 6.940 2.970 2.948 1.00 91.75 82 VAL A CA 1
ATOM 688 C C . VAL A 1 82 ? 6.509 2.848 1.493 1.00 91.75 82 VAL A C 1
ATOM 690 O O . VAL A 1 82 ? 6.879 3.713 0.715 1.00 91.75 82 VAL A O 1
ATOM 693 N N . TRP A 1 83 ? 5.688 1.858 1.138 1.00 92.44 83 TRP A N 1
ATOM 694 C CA . TRP A 1 83 ? 5.245 1.621 -0.239 1.00 92.44 83 TRP A CA 1
ATOM 695 C C . TRP A 1 83 ? 4.295 2.695 -0.763 1.00 92.44 83 TRP A C 1
ATOM 697 O O . TRP A 1 83 ? 4.307 2.997 -1.950 1.00 92.44 83 TRP A O 1
ATOM 707 N N . VAL A 1 84 ? 3.480 3.302 0.098 1.00 91.38 84 VAL A N 1
ATOM 708 C CA . VAL A 1 84 ? 2.632 4.437 -0.298 1.00 91.38 84 VAL A CA 1
ATOM 709 C C . VAL A 1 84 ? 3.477 5.679 -0.593 1.00 91.38 84 VAL A C 1
ATOM 711 O O . VAL A 1 84 ? 3.145 6.451 -1.485 1.00 91.38 84 VAL A O 1
ATOM 714 N N . ARG A 1 85 ? 4.578 5.895 0.135 1.00 88.00 85 ARG A N 1
ATOM 715 C CA . ARG A 1 85 ? 5.431 7.084 -0.053 1.00 88.00 85 ARG A CA 1
ATOM 716 C C . ARG A 1 85 ? 6.513 6.891 -1.107 1.00 88.00 85 ARG A C 1
ATOM 718 O O . ARG A 1 85 ? 6.860 7.841 -1.796 1.00 88.00 85 ARG A O 1
ATOM 725 N N . ASN A 1 86 ? 7.072 5.690 -1.184 1.00 90.38 86 ASN A N 1
ATOM 726 C CA . ASN A 1 86 ? 8.247 5.367 -1.973 1.00 90.38 86 ASN A CA 1
ATOM 727 C C . ASN A 1 86 ? 8.007 4.068 -2.753 1.00 90.38 86 ASN A C 1
ATOM 729 O O . ASN A 1 86 ? 7.719 3.036 -2.140 1.00 90.38 86 ASN A O 1
ATOM 733 N N . PRO A 1 87 ? 8.196 4.077 -4.082 1.00 84.88 87 PRO A N 1
ATOM 734 C CA . PRO A 1 87 ? 8.147 2.861 -4.879 1.00 84.88 87 PRO A CA 1
ATOM 735 C C . PRO A 1 87 ? 9.201 1.853 -4.391 1.00 84.88 87 PRO A C 1
ATOM 737 O O . PRO A 1 87 ? 10.385 2.203 -4.295 1.00 84.88 87 PRO A O 1
ATOM 740 N N . PRO A 1 88 ? 8.833 0.596 -4.091 1.00 87.19 88 PRO A N 1
ATOM 741 C CA . PRO A 1 88 ? 9.817 -0.424 -3.755 1.00 87.19 88 PRO A CA 1
ATOM 742 C C . PRO A 1 88 ? 10.659 -0.788 -4.987 1.00 87.19 88 PRO A C 1
ATOM 744 O O . PRO A 1 88 ? 10.124 -1.055 -6.05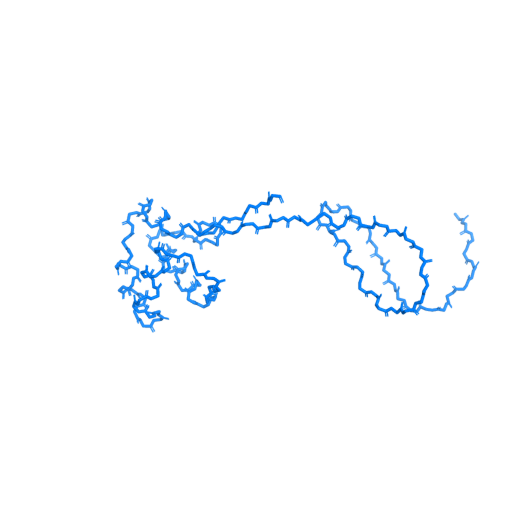8 1.00 87.19 88 PRO A O 1
ATOM 747 N N . LYS A 1 89 ? 11.989 -0.883 -4.831 1.00 84.88 89 LYS A N 1
ATOM 748 C CA . LYS A 1 89 ? 12.885 -1.353 -5.914 1.00 84.88 89 LYS A CA 1
ATOM 749 C C . LYS A 1 89 ? 12.592 -2.796 -6.337 1.00 84.88 89 LYS A C 1
ATOM 751 O O . LYS A 1 89 ? 12.809 -3.162 -7.487 1.00 84.88 89 LYS A O 1
ATOM 756 N N . ARG A 1 90 ? 12.166 -3.627 -5.383 1.00 86.50 90 ARG A N 1
ATOM 757 C CA . ARG A 1 90 ? 11.767 -5.026 -5.574 1.00 86.50 90 ARG A CA 1
ATOM 758 C C . ARG A 1 90 ? 10.555 -5.290 -4.678 1.00 86.50 90 ARG A C 1
ATOM 760 O O . ARG A 1 90 ? 10.755 -5.518 -3.486 1.00 86.50 90 ARG A O 1
ATOM 767 N N . PRO A 1 91 ? 9.321 -5.165 -5.195 1.00 87.25 91 PRO A N 1
ATOM 768 C CA . PRO A 1 91 ? 8.135 -5.464 -4.408 1.00 87.25 91 PRO A CA 1
ATOM 769 C C . PRO A 1 91 ? 8.084 -6.960 -4.098 1.00 87.25 91 PRO A C 1
ATOM 771 O O . PRO A 1 91 ? 8.271 -7.795 -4.983 1.00 87.25 91 PRO A O 1
ATOM 774 N N . ASP A 1 92 ? 7.814 -7.289 -2.840 1.00 91.06 92 ASP A N 1
ATOM 775 C CA . ASP A 1 92 ? 7.461 -8.652 -2.463 1.00 91.06 92 ASP A CA 1
ATOM 776 C C . ASP A 1 92 ? 6.086 -8.991 -3.061 1.00 91.06 92 ASP A C 1
ATOM 778 O O . ASP A 1 92 ? 5.102 -8.283 -2.827 1.00 91.06 92 ASP A O 1
ATOM 782 N N . LEU A 1 93 ? 6.016 -10.053 -3.867 1.00 91.75 93 LEU A N 1
ATOM 783 C CA . LEU A 1 93 ? 4.788 -10.414 -4.580 1.00 91.75 93 LEU A CA 1
ATOM 784 C C . LEU A 1 93 ? 3.687 -10.927 -3.641 1.00 91.75 93 LEU A C 1
ATOM 786 O O . LEU A 1 93 ? 2.511 -10.755 -3.952 1.00 91.75 93 LEU A O 1
ATOM 790 N N . GLY A 1 94 ? 4.043 -11.515 -2.495 1.00 92.94 94 GLY A N 1
ATOM 791 C CA . GLY A 1 94 ? 3.085 -11.961 -1.484 1.00 92.94 94 GLY A CA 1
ATOM 792 C C . GLY A 1 94 ? 2.435 -10.779 -0.769 1.00 92.94 94 GLY A C 1
ATOM 793 O O . GLY A 1 94 ? 1.212 -10.725 -0.644 1.00 92.94 94 GLY A O 1
ATOM 794 N N . ILE A 1 95 ? 3.237 -9.782 -0.389 1.00 92.75 95 ILE A N 1
ATOM 795 C CA . ILE A 1 95 ? 2.739 -8.527 0.193 1.00 92.75 95 ILE A CA 1
ATOM 796 C C . ILE A 1 95 ? 1.874 -7.773 -0.821 1.00 92.75 95 ILE A C 1
ATOM 798 O O . ILE A 1 95 ? 0.794 -7.296 -0.475 1.00 92.75 95 ILE A O 1
ATOM 802 N N . LEU A 1 96 ? 2.305 -7.698 -2.084 1.00 94.19 96 LEU A N 1
ATOM 803 C CA . LEU A 1 96 ? 1.525 -7.062 -3.145 1.00 94.19 96 LEU A CA 1
ATOM 804 C C . LEU A 1 96 ? 0.181 -7.770 -3.368 1.00 94.19 96 LEU A C 1
ATOM 806 O O . LEU A 1 96 ? -0.846 -7.103 -3.467 1.00 94.19 96 LEU A O 1
ATOM 810 N N . ALA A 1 97 ? 0.166 -9.104 -3.395 1.00 94.75 97 ALA A N 1
ATOM 811 C CA . ALA A 1 97 ? -1.068 -9.875 -3.510 1.00 94.75 97 ALA A CA 1
ATOM 812 C C . ALA A 1 97 ? -2.013 -9.633 -2.321 1.00 94.75 97 ALA A C 1
ATOM 814 O O . ALA A 1 97 ? -3.213 -9.458 -2.527 1.00 94.75 97 ALA A O 1
ATOM 815 N N . ALA A 1 98 ? -1.482 -9.562 -1.095 1.00 95.06 98 ALA A N 1
ATOM 816 C CA . ALA A 1 98 ? -2.271 -9.252 0.096 1.00 95.06 98 ALA A CA 1
ATOM 817 C C . ALA A 1 98 ? -2.893 -7.848 0.023 1.00 95.06 98 ALA A C 1
ATOM 819 O O . ALA A 1 98 ? -4.077 -7.688 0.312 1.00 95.06 98 ALA A O 1
ATOM 820 N N . ILE A 1 99 ? -2.124 -6.849 -0.427 1.00 94.56 99 ILE A N 1
ATOM 821 C CA . ILE A 1 99 ? -2.622 -5.485 -0.642 1.00 94.56 99 ILE A CA 1
ATOM 822 C C . ILE A 1 99 ? -3.736 -5.477 -1.693 1.00 94.56 99 ILE A C 1
ATOM 824 O O . ILE A 1 99 ? -4.811 -4.954 -1.424 1.00 94.56 99 ILE A O 1
ATOM 828 N N . LEU A 1 100 ? -3.524 -6.086 -2.863 1.00 95.75 100 LEU A N 1
ATOM 829 C CA . LEU A 1 100 ? -4.538 -6.150 -3.926 1.00 95.75 100 LEU A CA 1
ATOM 830 C C . LEU A 1 100 ? -5.824 -6.851 -3.473 1.00 95.75 100 LEU A C 1
ATOM 832 O O . LEU A 1 100 ? -6.921 -6.411 -3.821 1.00 95.75 100 LEU A O 1
ATOM 836 N N . GLY A 1 101 ? -5.693 -7.918 -2.680 1.00 95.94 101 GLY A N 1
ATOM 837 C CA . GLY A 1 101 ? -6.823 -8.597 -2.051 1.00 95.94 101 GLY A CA 1
ATOM 838 C C . GLY A 1 101 ? -7.615 -7.648 -1.156 1.00 95.94 101 GLY A C 1
ATOM 839 O O . GLY A 1 101 ? -8.812 -7.471 -1.369 1.00 95.94 101 GLY A O 1
ATOM 840 N N . GLN A 1 102 ? -6.936 -6.948 -0.244 1.00 96.00 102 GLN A N 1
ATOM 841 C CA . GLN A 1 102 ? -7.588 -6.006 0.668 1.00 96.00 102 GLN A CA 1
ATOM 842 C C . GLN A 1 102 ? -8.249 -4.831 -0.065 1.00 96.00 102 GLN A C 1
ATOM 844 O O . GLN A 1 102 ? -9.357 -4.422 0.272 1.00 96.00 102 GLN A O 1
ATOM 849 N N . LEU A 1 103 ? -7.603 -4.298 -1.106 1.00 95.56 103 LEU A N 1
ATOM 850 C CA . LEU A 1 103 ? -8.189 -3.248 -1.943 1.00 95.56 103 LEU A CA 1
ATOM 851 C C . LEU A 1 103 ? -9.432 -3.745 -2.689 1.00 95.56 103 LEU A C 1
ATOM 853 O O . LEU A 1 103 ? -10.384 -2.986 -2.873 1.00 95.56 103 LEU A O 1
ATOM 857 N N . SER A 1 104 ? -9.448 -5.017 -3.093 1.00 96.38 104 SER A N 1
ATOM 858 C CA . SER A 1 104 ? -10.625 -5.623 -3.718 1.00 96.38 104 SER A CA 1
ATOM 859 C C . SER A 1 104 ? -11.793 -5.737 -2.738 1.00 96.38 104 SER A C 1
ATOM 861 O O . SER A 1 104 ? -12.932 -5.459 -3.105 1.00 96.38 104 SER A O 1
ATOM 863 N N . GLU A 1 105 ? -11.514 -6.080 -1.477 1.00 95.94 105 GLU A N 1
ATOM 864 C CA . GLU A 1 105 ? -12.523 -6.108 -0.412 1.00 95.94 105 GLU A CA 1
ATOM 865 C C . GLU A 1 105 ? -13.099 -4.715 -0.133 1.00 95.94 105 GLU A C 1
ATOM 867 O O . GLU A 1 105 ? -14.313 -4.561 -0.031 1.00 95.94 105 GLU A O 1
ATOM 872 N N . TYR A 1 106 ? -12.251 -3.684 -0.064 1.00 95.44 106 TYR A N 1
ATOM 873 C CA . TYR A 1 106 ? -12.711 -2.315 0.185 1.00 95.44 106 TYR A CA 1
ATOM 874 C C . TYR A 1 106 ? -13.561 -1.738 -0.945 1.00 95.44 106 TYR A C 1
ATOM 876 O O . TYR A 1 106 ? -14.501 -0.993 -0.681 1.00 95.44 106 TYR A O 1
ATOM 884 N N . THR A 1 107 ? -13.223 -2.055 -2.193 1.00 93.44 107 THR A N 1
ATOM 885 C CA . THR A 1 107 ? -13.888 -1.484 -3.374 1.00 93.44 107 THR A CA 1
ATOM 886 C C . THR A 1 107 ? -15.061 -2.329 -3.874 1.00 93.44 107 THR A C 1
ATOM 888 O O . THR A 1 107 ? -15.804 -1.887 -4.748 1.00 93.44 107 THR A O 1
ATOM 891 N N . GLY A 1 108 ? -15.231 -3.555 -3.366 1.00 95.50 108 GLY A N 1
ATOM 892 C CA . GLY A 1 108 ? -16.258 -4.496 -3.828 1.00 95.50 108 GLY A CA 1
ATOM 893 C C . GLY A 1 108 ? -16.048 -4.999 -5.264 1.00 95.50 108 GLY A C 1
ATOM 894 O O . GLY A 1 108 ? -16.921 -5.663 -5.821 1.00 95.50 108 GLY A O 1
ATOM 895 N N . ARG A 1 109 ? -14.897 -4.696 -5.877 1.00 95.44 109 ARG A N 1
ATOM 896 C CA . ARG A 1 109 ? -14.513 -5.115 -7.232 1.00 95.44 109 ARG A CA 1
ATOM 897 C C . ARG A 1 109 ? -13.121 -5.724 -7.214 1.00 95.44 109 ARG A C 1
ATOM 899 O O . ARG A 1 109 ? -12.310 -5.429 -6.348 1.00 95.44 109 ARG A O 1
ATOM 906 N N . ARG A 1 110 ? -12.802 -6.553 -8.206 1.00 94.44 110 ARG A N 1
ATOM 907 C CA . ARG A 1 110 ? -11.452 -7.113 -8.335 1.00 94.44 110 ARG A CA 1
ATOM 908 C C . ARG A 1 110 ? -10.459 -6.011 -8.722 1.00 94.44 110 ARG A C 1
ATOM 910 O O . ARG A 1 110 ? -10.547 -5.471 -9.822 1.00 94.44 110 ARG A O 1
ATOM 917 N N . VAL A 1 111 ? -9.491 -5.731 -7.853 1.00 95.19 111 VAL A N 1
ATOM 918 C CA . VAL A 1 111 ? -8.381 -4.804 -8.113 1.00 95.19 111 VAL A CA 1
ATOM 919 C C . VAL A 1 111 ? -7.192 -5.592 -8.661 1.00 95.19 111 VAL A C 1
ATOM 921 O O . VAL A 1 111 ? -6.717 -6.550 -8.051 1.00 95.19 111 VAL A O 1
ATOM 924 N N . GLY A 1 112 ? -6.736 -5.218 -9.858 1.00 92.81 112 GLY A N 1
ATOM 925 C CA . GLY A 1 112 ? -5.612 -5.853 -10.547 1.00 92.81 112 GLY A CA 1
ATOM 926 C C . GLY A 1 112 ? -4.327 -5.031 -10.478 1.00 92.81 112 GLY A C 1
ATOM 927 O O . GLY A 1 112 ? -4.332 -3.872 -10.074 1.00 92.81 112 GLY A O 1
ATOM 928 N N . LEU A 1 113 ? -3.220 -5.616 -10.945 1.00 92.31 113 LEU A N 1
ATOM 929 C CA . LEU A 1 113 ? -1.914 -4.945 -10.979 1.00 92.31 113 LEU A CA 1
ATOM 930 C C . LEU A 1 113 ? -1.941 -3.627 -11.763 1.00 92.31 113 LEU A C 1
ATOM 932 O O . LEU A 1 113 ? -1.349 -2.660 -11.308 1.00 92.31 113 LEU A O 1
ATOM 936 N N . GLY A 1 114 ? -2.663 -3.567 -12.886 1.00 91.56 114 GLY A N 1
ATOM 937 C CA . GLY A 1 114 ? -2.750 -2.364 -13.726 1.00 91.56 114 GLY A CA 1
ATOM 938 C C . GLY A 1 114 ? -3.434 -1.159 -13.068 1.00 91.56 114 GLY A C 1
ATOM 939 O O . GLY A 1 114 ? -3.349 -0.056 -13.588 1.00 91.56 114 GLY A O 1
ATOM 940 N N . GLU A 1 115 ? -4.103 -1.347 -11.926 1.00 92.25 115 GLU A N 1
ATOM 941 C CA . GLU A 1 115 ? -4.709 -0.243 -11.167 1.00 92.25 115 GLU A CA 1
ATOM 942 C C . GLU A 1 115 ? -3.708 0.424 -10.211 1.00 92.25 115 GLU A C 1
ATOM 944 O O . GLU A 1 115 ? -3.907 1.568 -9.808 1.00 92.25 115 GLU A O 1
ATOM 949 N N . VAL A 1 116 ? -2.653 -0.301 -9.824 1.00 92.69 116 VAL A N 1
ATOM 950 C CA . VAL A 1 116 ? -1.639 0.139 -8.848 1.00 92.69 116 VAL A CA 1
ATOM 951 C C . VAL A 1 116 ? -0.237 0.248 -9.454 1.00 92.69 116 VAL A C 1
ATOM 953 O O . VAL A 1 116 ? 0.664 0.794 -8.819 1.00 92.69 116 VAL A O 1
ATOM 956 N N . LEU A 1 117 ? -0.047 -0.255 -10.674 1.00 92.50 117 LEU A N 1
ATOM 957 C CA . LEU A 1 117 ? 1.176 -0.188 -11.463 1.00 92.50 117 LEU A CA 1
ATOM 958 C C . LEU A 1 117 ? 0.844 0.305 -12.864 1.00 92.50 117 LEU A C 1
ATOM 960 O O . LEU A 1 117 ? -0.069 -0.201 -13.510 1.00 92.50 117 LEU A O 1
ATOM 964 N N . GLU A 1 118 ? 1.657 1.223 -13.356 1.00 91.81 118 GLU A N 1
ATOM 965 C CA . GLU A 1 118 ? 1.612 1.697 -14.731 1.00 91.81 118 GLU A CA 1
ATOM 966 C C . GLU A 1 118 ? 2.921 1.311 -15.423 1.00 91.81 118 GLU A C 1
ATOM 968 O O . GLU A 1 118 ? 4.002 1.472 -14.854 1.00 91.81 118 GLU A O 1
ATOM 973 N N . VAL A 1 119 ? 2.822 0.744 -16.625 1.00 88.06 119 VAL A N 1
ATOM 974 C CA . VAL A 1 119 ? 3.977 0.330 -17.429 1.00 88.06 119 VAL A CA 1
ATOM 975 C C . VAL A 1 119 ? 4.015 1.190 -18.682 1.00 88.06 119 VAL A C 1
ATOM 977 O O . VAL A 1 119 ? 3.097 1.130 -19.498 1.00 88.06 119 VAL A O 1
ATOM 980 N N . SER A 1 120 ? 5.095 1.947 -18.835 1.00 86.31 120 SER A N 1
ATOM 981 C CA . SER A 1 120 ? 5.340 2.814 -19.984 1.00 86.31 120 SER A CA 1
ATOM 982 C C . SER A 1 120 ? 6.552 2.319 -20.766 1.00 86.31 120 SER A C 1
ATOM 984 O O . SER A 1 120 ? 7.543 1.873 -20.181 1.00 86.31 120 SER A O 1
ATOM 986 N N . TYR A 1 121 ? 6.463 2.402 -22.091 1.00 81.94 121 TYR A N 1
ATOM 987 C CA . TYR A 1 121 ? 7.515 2.013 -23.025 1.00 81.94 121 TYR A CA 1
ATOM 988 C C . TYR A 1 121 ? 8.030 3.279 -23.712 1.00 81.94 121 TYR A C 1
ATOM 990 O O . TYR A 1 121 ? 7.242 3.987 -24.339 1.00 81.94 121 TYR A O 1
ATOM 998 N N . GLU A 1 122 ? 9.322 3.563 -23.557 1.00 67.19 122 GLU A N 1
ATOM 999 C CA . GLU A 1 122 ? 10.047 4.653 -24.230 1.00 67.19 122 GLU A CA 1
ATOM 1000 C C . GLU A 1 122 ? 11.001 4.099 -25.295 1.00 67.19 122 GLU A C 1
ATOM 1002 O O . GLU A 1 122 ? 11.676 3.070 -25.023 1.00 67.19 122 GLU A O 1
#

Organism: NCBI:txid1408545

Sequence (122 aa):
MLHVDSLLSGSQRAWFLGRHPLVSRYYFTYNTRSSSILLWYCQYVKVTISWKLKEFLEREGITAYRLQTDLKERVGAQTIYVWVRNPPKRPDLGILAAILGQLSEYTGRRVGLGEVLEVSYE

Secondary structure (DSSP, 8-state):
---------S----------S-----------------------PPEEEEE-HHHHHHHTT--HHHHHHHTTTTS-HHHHHHHHHS--SS--HHHHHHHHHHHHHHHTSPPPHHHHEEEEE-

Radius of gyration: 24.6 Å; chains: 1; bounding box: 50×45×68 Å

pLDDT: mean 72.68, std 25.41, range [28.19, 96.38]